Protein AF-A0A7Y0SEB4-F1 (afdb_monomer_lite)

Sequence (90 aa):
GNRFATWGYDAQGMAVLSEHAGGAEKTQVSYNADGSVSVTNALGHVQRYTYSRHNGMLKPDVVEGAPCTGFVGGKEPYVYDSKGLVSSIT

Secondary structure (DSSP, 8-state):
----EEEEE-TTS-EEEEEEGGGTT-EEEEE-TTS-EEEE-TT--EEEEEEEEETTEEEEEEEEES-BTTB-SEEEEEEE-TTS-EEEE-

pLDDT: mean 94.86, std 4.08, range [78.75, 98.56]

Radius of gyration: 15.41 Å; chains: 1; bounding box: 36×26×41 Å

Foldseek 3Di:
DDDAWDWDADPVRHTAWIAGPPRHFIWGWDQDPQRKIWIATSVRWIKIFDWDDQQNDIDTQKIATDDDVPRNHGIWGFDADNNRHTPDID

Structure (mmCIF, N/CA/C/O backbone):
data_AF-A0A7Y0SEB4-F1
#
_entry.id   AF-A0A7Y0SEB4-F1
#
loop_
_atom_site.group_PDB
_atom_site.id
_atom_site.type_symbol
_atom_site.label_atom_id
_atom_site.label_alt_id
_atom_site.label_comp_id
_atom_site.label_asym_id
_atom_site.label_entity_id
_atom_site.label_seq_id
_atom_site.pdbx_PDB_ins_code
_atom_site.Cartn_x
_atom_site.Cartn_y
_atom_site.Cartn_z
_atom_site.occupancy
_atom_site.B_iso_or_equiv
_atom_site.auth_seq_id
_atom_site.auth_comp_id
_atom_site.auth_asym_id
_atom_site.auth_atom_id
_atom_site.pdbx_PDB_model_num
ATOM 1 N N . GLY A 1 1 ? -14.307 -8.429 28.374 1.00 83.06 1 GLY A N 1
ATOM 2 C CA . GLY A 1 1 ? -12.982 -7.905 27.990 1.00 83.06 1 GLY A CA 1
ATOM 3 C C . GLY A 1 1 ? -13.164 -6.601 27.245 1.00 83.06 1 GLY A C 1
ATOM 4 O O . GLY A 1 1 ? -14.195 -6.443 26.603 1.00 83.06 1 GLY A O 1
ATOM 5 N N . ASN A 1 2 ? -12.207 -5.679 27.345 1.00 87.75 2 ASN A N 1
ATOM 6 C CA . ASN A 1 2 ? -12.224 -4.433 26.573 1.00 87.75 2 ASN A CA 1
ATOM 7 C C . ASN A 1 2 ? -11.596 -4.684 25.198 1.00 87.75 2 ASN A C 1
ATOM 9 O O . ASN A 1 2 ? -10.565 -5.351 25.113 1.00 87.75 2 ASN A O 1
ATOM 13 N N . ARG A 1 3 ? -12.217 -4.178 24.125 1.00 92.62 3 ARG A N 1
ATOM 14 C CA . ARG A 1 3 ? -11.648 -4.279 22.774 1.00 92.62 3 ARG A CA 1
ATOM 15 C C . ARG A 1 3 ? -10.321 -3.519 22.738 1.00 92.62 3 ARG A C 1
ATOM 17 O O . ARG A 1 3 ? -10.297 -2.341 23.074 1.00 92.62 3 ARG A O 1
ATOM 24 N N . PHE A 1 4 ? -9.248 -4.196 22.334 1.00 93.12 4 PHE A N 1
ATOM 25 C CA . PHE A 1 4 ? -7.920 -3.589 22.212 1.00 93.12 4 PHE A CA 1
ATOM 26 C C . PHE A 1 4 ? -7.737 -2.903 20.851 1.00 93.12 4 PHE A C 1
ATOM 28 O O . PHE A 1 4 ? -7.388 -1.728 20.802 1.00 93.12 4 PHE A O 1
ATOM 35 N N . ALA A 1 5 ? -8.061 -3.611 19.765 1.00 97.06 5 ALA A N 1
ATOM 36 C CA . ALA A 1 5 ? -7.920 -3.128 18.395 1.00 97.06 5 ALA A CA 1
ATOM 37 C C . ALA A 1 5 ? -9.186 -3.385 17.564 1.00 97.06 5 ALA A C 1
ATOM 39 O O . ALA A 1 5 ? -9.960 -4.308 17.843 1.00 97.06 5 ALA A O 1
ATOM 40 N N . THR A 1 6 ? -9.377 -2.565 16.537 1.00 97.31 6 THR A N 1
ATOM 41 C CA . THR A 1 6 ? -10.406 -2.693 15.506 1.00 97.31 6 THR A CA 1
ATOM 42 C C . THR A 1 6 ? -9.715 -2.910 14.166 1.00 97.31 6 THR A C 1
ATOM 44 O O . THR A 1 6 ? -8.787 -2.183 13.818 1.00 97.31 6 THR A O 1
ATOM 47 N N . TRP A 1 7 ? -10.191 -3.897 13.411 1.00 97.88 7 TRP A N 1
ATOM 48 C CA . TRP A 1 7 ? -9.711 -4.201 12.067 1.00 97.88 7 TRP A CA 1
ATOM 49 C C . TRP A 1 7 ? -10.881 -4.116 11.095 1.00 97.88 7 TRP A C 1
ATOM 51 O O . TRP A 1 7 ? -11.986 -4.553 11.422 1.00 97.88 7 TRP A O 1
ATOM 61 N N . GLY A 1 8 ? -10.641 -3.544 9.922 1.00 98.25 8 GLY A N 1
ATOM 62 C CA . GLY A 1 8 ? -11.620 -3.465 8.842 1.00 98.25 8 GLY A CA 1
ATOM 63 C C . GLY A 1 8 ? -11.101 -4.161 7.597 1.00 98.25 8 GLY A C 1
ATOM 64 O O . GLY A 1 8 ? -9.905 -4.107 7.306 1.00 98.25 8 GLY A O 1
ATOM 65 N N . TYR A 1 9 ? -12.016 -4.785 6.864 1.00 98.38 9 TYR A N 1
ATOM 66 C CA . TYR A 1 9 ? -11.740 -5.489 5.618 1.00 98.38 9 TYR A CA 1
ATOM 67 C C . TYR A 1 9 ? -12.720 -5.029 4.538 1.00 98.38 9 TYR A C 1
ATOM 69 O O . TYR A 1 9 ? -13.846 -4.639 4.857 1.00 98.38 9 TYR A O 1
ATOM 77 N N . ASP A 1 10 ? -12.296 -5.058 3.279 1.00 97.44 10 ASP A N 1
ATOM 78 C CA . ASP A 1 10 ? -13.188 -4.840 2.141 1.00 97.44 10 ASP A CA 1
ATOM 79 C C . ASP A 1 10 ? -14.025 -6.091 1.807 1.00 97.44 10 ASP A C 1
ATOM 81 O O . ASP A 1 10 ? -13.957 -7.125 2.476 1.00 97.44 10 ASP A O 1
ATOM 85 N N . ALA A 1 11 ? -14.838 -5.999 0.751 1.00 97.44 11 ALA A N 1
ATOM 86 C CA . ALA A 1 11 ? -15.709 -7.087 0.306 1.00 97.44 11 ALA A CA 1
ATOM 87 C C . ALA A 1 11 ? -14.942 -8.310 -0.233 1.00 97.44 11 ALA A C 1
ATOM 89 O O . ALA A 1 11 ? -15.514 -9.395 -0.337 1.00 97.44 11 ALA A O 1
ATOM 90 N N . GLN A 1 12 ? -13.666 -8.144 -0.580 1.00 96.69 12 GLN A N 1
ATOM 91 C CA . GLN A 1 12 ? -12.771 -9.208 -1.027 1.00 96.69 12 GLN A CA 1
ATOM 92 C C . GLN A 1 12 ? -12.005 -9.837 0.149 1.00 96.69 12 GLN A C 1
ATOM 94 O O . GLN A 1 12 ? -11.273 -10.808 -0.046 1.00 96.69 12 GLN A O 1
ATOM 99 N N . GLY A 1 13 ? -12.187 -9.318 1.367 1.00 97.44 13 GLY A N 1
ATOM 100 C CA . GLY A 1 13 ? -11.498 -9.774 2.568 1.00 97.44 13 GLY A CA 1
ATOM 101 C C . GLY A 1 13 ? -10.082 -9.215 2.715 1.00 97.44 13 GLY A C 1
ATOM 102 O O . GLY A 1 13 ? -9.312 -9.735 3.521 1.00 97.44 13 GLY A O 1
ATOM 103 N N . MET A 1 14 ? -9.714 -8.174 1.963 1.00 97.25 14 MET A N 1
ATOM 104 C CA . MET A 1 14 ? -8.424 -7.499 2.112 1.00 97.25 14 MET A CA 1
ATOM 105 C C . MET A 1 14 ? -8.497 -6.473 3.244 1.00 97.25 14 MET A C 1
ATOM 107 O O . MET A 1 14 ? -9.514 -5.808 3.425 1.00 97.25 14 MET A O 1
ATOM 111 N N . ALA A 1 15 ? -7.431 -6.352 4.036 1.00 97.81 15 ALA A N 1
ATOM 112 C CA . ALA A 1 15 ? -7.399 -5.434 5.172 1.00 97.81 15 ALA A CA 1
ATOM 113 C C . ALA A 1 15 ? -7.350 -3.973 4.700 1.00 97.81 15 ALA A C 1
ATOM 115 O O . ALA A 1 15 ? -6.479 -3.599 3.921 1.00 97.81 15 ALA A O 1
ATOM 116 N N . VAL A 1 16 ? -8.250 -3.138 5.219 1.00 98.56 16 VAL A N 1
ATOM 117 C CA . VAL A 1 16 ? -8.358 -1.708 4.870 1.00 98.56 16 VAL A CA 1
ATOM 118 C C . VAL A 1 16 ? -8.247 -0.775 6.073 1.00 98.56 16 VAL A C 1
ATOM 120 O O . VAL A 1 16 ? -8.091 0.431 5.894 1.00 98.56 16 VAL A O 1
ATOM 123 N N . LEU A 1 17 ? -8.316 -1.305 7.298 1.00 98.38 17 LEU A N 1
ATOM 124 C CA . LEU A 1 17 ? -8.228 -0.522 8.529 1.00 98.38 17 LEU A CA 1
ATOM 125 C C . LEU A 1 17 ? -7.565 -1.322 9.652 1.00 98.38 17 LEU A C 1
ATOM 127 O O . LEU A 1 17 ? -7.897 -2.487 9.871 1.00 98.38 17 LEU A O 1
ATOM 131 N N . SER A 1 18 ? -6.708 -0.648 10.413 1.00 98.06 18 SER A N 1
ATOM 132 C CA . SER A 1 18 ? -6.259 -1.056 11.743 1.00 98.06 18 SER A CA 1
ATOM 133 C C . SER A 1 18 ? -6.247 0.160 12.656 1.00 98.06 18 SER A C 1
ATOM 135 O O . SER A 1 18 ? -5.766 1.212 12.242 1.00 98.06 18 SER A O 1
ATOM 137 N N . GLU A 1 19 ? -6.786 0.047 13.865 1.00 98.25 19 GLU A N 1
ATOM 138 C CA . GLU A 1 19 ? -6.709 1.102 14.878 1.00 98.25 19 GLU A CA 1
ATOM 139 C C . GLU A 1 19 ? -6.882 0.546 16.295 1.00 98.25 19 GLU A C 1
ATOM 141 O O . GLU A 1 19 ? -7.596 -0.433 16.522 1.00 98.25 19 GLU A O 1
ATOM 146 N N . HIS A 1 20 ? -6.280 1.219 17.270 1.00 97.44 20 HIS A N 1
ATOM 147 C CA . HIS A 1 20 ? -6.588 1.056 18.687 1.00 97.44 20 HIS A CA 1
ATOM 148 C C . HIS A 1 20 ? -7.747 1.981 19.103 1.00 97.44 20 HIS A C 1
ATOM 150 O O . HIS 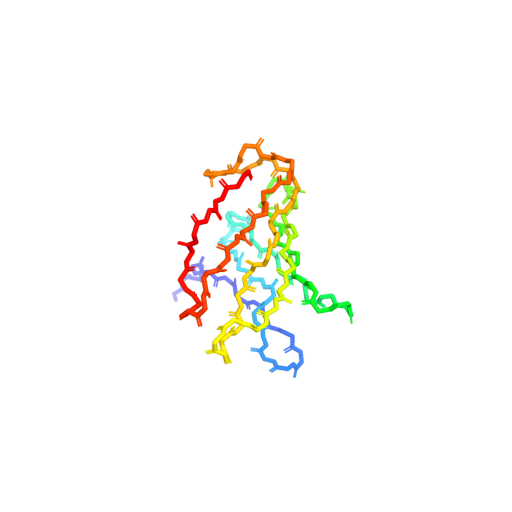A 1 20 ? -8.392 2.643 18.282 1.00 97.44 20 HIS A O 1
ATOM 156 N N . ALA A 1 21 ? -8.054 2.019 20.402 1.00 95.88 21 ALA A N 1
ATOM 157 C CA . ALA A 1 21 ? -9.113 2.866 20.942 1.00 95.88 21 ALA A CA 1
ATOM 158 C C . ALA A 1 21 ? -8.942 4.344 20.529 1.00 95.88 21 ALA A C 1
ATOM 160 O O . ALA A 1 21 ? -7.854 4.909 20.619 1.00 95.88 21 ALA A O 1
ATOM 161 N N . GLY A 1 22 ? -10.034 4.971 20.078 1.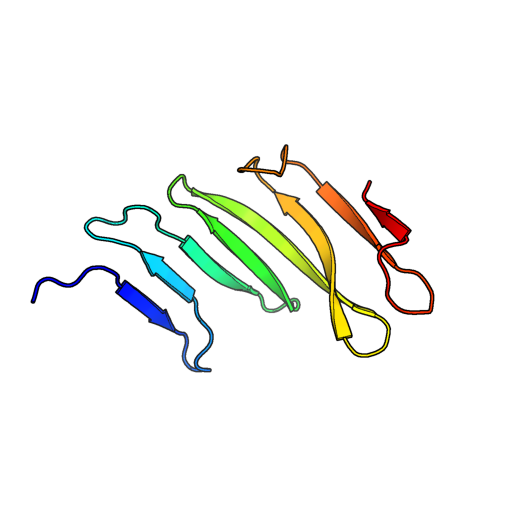00 92.25 22 GLY A N 1
ATOM 162 C CA . GLY A 1 22 ? -10.049 6.390 19.703 1.00 92.25 22 GLY A CA 1
ATOM 163 C C . GLY A 1 22 ? -9.267 6.743 18.431 1.00 92.25 22 GLY A C 1
ATOM 164 O O . GLY A 1 22 ? -8.975 7.917 18.231 1.00 92.25 22 GLY A O 1
ATOM 165 N N . GLY A 1 23 ? -8.918 5.765 17.584 1.00 94.44 23 GLY A N 1
ATOM 166 C CA . GLY A 1 23 ? -8.140 6.003 16.362 1.00 94.44 23 GLY A CA 1
ATOM 167 C C . GLY A 1 23 ? -6.628 6.083 16.595 1.00 94.44 23 GLY A C 1
ATOM 168 O O . GLY A 1 23 ? -5.885 6.509 15.710 1.00 94.44 23 GLY A O 1
ATOM 169 N N . ALA A 1 24 ? -6.150 5.680 17.776 1.00 95.88 24 ALA A N 1
ATOM 170 C CA . ALA A 1 24 ? -4.721 5.571 18.034 1.00 95.88 24 ALA A CA 1
ATOM 171 C C . ALA A 1 24 ? -4.076 4.568 17.062 1.00 95.88 24 ALA A C 1
ATOM 173 O O . ALA A 1 24 ? -4.617 3.489 16.819 1.00 95.88 24 ALA A O 1
ATOM 174 N N . GLU A 1 25 ? -2.933 4.953 16.489 1.00 95.19 25 GLU A N 1
ATOM 175 C CA . GLU A 1 25 ? -2.195 4.168 15.484 1.00 95.19 25 GLU A CA 1
ATOM 176 C C . GLU A 1 25 ? -3.029 3.781 14.249 1.00 95.19 25 GLU A C 1
ATOM 178 O O . GLU A 1 25 ? -2.726 2.808 13.556 1.00 95.19 25 GLU A O 1
ATOM 183 N N . LYS A 1 26 ? -4.073 4.565 13.945 1.00 97.31 26 LYS A N 1
ATOM 184 C CA . LYS A 1 26 ? -4.931 4.325 12.790 1.00 97.31 26 LYS A CA 1
ATOM 185 C C . LYS A 1 26 ? -4.116 4.230 11.502 1.00 97.31 26 LYS A C 1
ATOM 187 O O . LYS A 1 26 ? -3.378 5.144 11.147 1.00 97.31 26 LYS A O 1
ATOM 192 N N . THR A 1 27 ? -4.315 3.143 10.775 1.00 97.38 27 THR A N 1
ATOM 193 C CA . THR A 1 27 ? -3.764 2.919 9.442 1.00 97.38 27 THR A CA 1
ATOM 194 C C . THR A 1 27 ? -4.900 2.539 8.512 1.00 97.38 27 THR A C 1
ATOM 196 O O . THR A 1 27 ? -5.696 1.659 8.835 1.00 97.38 27 THR A O 1
ATOM 199 N N . GLN A 1 28 ? -4.986 3.209 7.367 1.00 98.38 28 GLN A N 1
ATOM 200 C CA . GLN A 1 28 ? -5.954 2.909 6.317 1.00 98.38 28 GLN A CA 1
ATOM 201 C C . GLN A 1 28 ? -5.228 2.493 5.047 1.00 98.38 28 GLN A C 1
ATOM 203 O O . GLN A 1 28 ? -4.212 3.091 4.699 1.00 98.38 28 GLN A O 1
ATOM 208 N N . VAL A 1 29 ? -5.762 1.490 4.359 1.00 98.44 29 VAL A N 1
ATOM 209 C CA . VAL A 1 29 ? -5.205 0.976 3.105 1.00 98.44 29 VAL A CA 1
ATOM 210 C C . VAL A 1 29 ? -6.258 1.105 2.014 1.00 98.44 29 VAL A C 1
ATOM 212 O O . VAL A 1 29 ? -7.383 0.637 2.177 1.00 98.44 29 VAL A O 1
ATOM 215 N N . SER A 1 30 ? -5.880 1.725 0.900 1.00 98.25 30 SER A N 1
ATOM 216 C CA . SER A 1 30 ? -6.701 1.835 -0.303 1.00 98.25 30 SER A CA 1
ATOM 217 C C . SER A 1 30 ? -6.051 1.054 -1.436 1.00 98.25 30 SER A C 1
ATOM 219 O O . SER A 1 30 ? -4.928 1.357 -1.839 1.00 98.25 30 SER A O 1
ATOM 221 N N . TYR A 1 31 ? -6.772 0.072 -1.969 1.00 97.31 31 TYR A N 1
ATOM 222 C CA . TYR A 1 31 ? -6.390 -0.671 -3.167 1.00 97.31 31 TYR A CA 1
ATOM 223 C C . TYR A 1 31 ? -6.961 0.049 -4.394 1.00 97.31 31 TYR A C 1
ATOM 225 O O . TYR A 1 31 ? -8.176 0.080 -4.594 1.00 97.31 31 TYR A O 1
ATOM 233 N N . ASN A 1 32 ? -6.101 0.691 -5.182 1.00 97.38 32 ASN A N 1
ATOM 234 C CA . ASN A 1 32 ? -6.516 1.569 -6.273 1.00 97.38 32 ASN A CA 1
ATOM 235 C C . ASN A 1 32 ? -6.790 0.777 -7.563 1.00 97.38 32 ASN A C 1
ATOM 237 O O . ASN A 1 32 ? -6.234 -0.296 -7.795 1.00 97.38 32 ASN A O 1
ATOM 241 N N . ALA A 1 33 ? -7.617 1.341 -8.448 1.00 95.75 33 ALA A N 1
ATOM 242 C CA . ALA A 1 33 ? -7.987 0.702 -9.716 1.00 95.75 33 ALA A CA 1
ATOM 243 C C . ALA A 1 33 ? -6.806 0.515 -10.691 1.00 95.75 33 ALA A C 1
ATOM 245 O O . ALA A 1 33 ? -6.861 -0.354 -11.556 1.00 95.75 33 ALA A O 1
ATOM 246 N N . ASP A 1 34 ? -5.738 1.308 -10.548 1.00 95.06 34 ASP A N 1
ATOM 247 C CA . ASP A 1 34 ? -4.496 1.185 -11.325 1.00 95.06 34 ASP A CA 1
ATOM 248 C C . ASP A 1 34 ? -3.556 0.085 -10.793 1.00 95.06 34 ASP A C 1
ATOM 250 O O . ASP A 1 34 ? -2.459 -0.098 -11.317 1.00 95.06 34 ASP A O 1
ATOM 254 N N . GLY A 1 35 ? -3.966 -0.642 -9.747 1.00 94.81 35 GLY A N 1
ATOM 255 C CA . GLY A 1 35 ? -3.167 -1.674 -9.091 1.00 94.81 35 GLY A CA 1
ATOM 256 C C . GLY A 1 35 ? -2.163 -1.141 -8.065 1.00 94.81 35 GLY A C 1
ATOM 257 O O . GLY A 1 35 ? -1.460 -1.938 -7.443 1.00 94.81 35 GLY A O 1
ATOM 258 N N . SER A 1 36 ? -2.086 0.177 -7.856 1.00 97.44 36 SER A N 1
ATOM 259 C CA . SER A 1 36 ? -1.300 0.752 -6.763 1.00 97.44 36 SER A CA 1
ATOM 260 C C . SER A 1 36 ? -2.020 0.621 -5.418 1.00 97.44 36 SER A C 1
ATOM 262 O O . SER A 1 36 ? -3.240 0.462 -5.352 1.00 97.44 36 SER A O 1
ATOM 264 N N . VAL A 1 37 ? -1.266 0.712 -4.326 1.00 97.94 37 VAL A N 1
ATOM 265 C CA . VAL A 1 37 ? -1.804 0.690 -2.960 1.00 97.94 37 VAL A CA 1
ATOM 266 C C . VAL A 1 37 ? -1.416 1.975 -2.250 1.00 97.94 37 VAL A C 1
ATOM 268 O O . VAL A 1 37 ? -0.247 2.346 -2.250 1.00 97.94 37 VAL A O 1
ATOM 271 N N . SER A 1 38 ? -2.379 2.645 -1.627 1.00 97.44 38 SER A N 1
ATOM 272 C CA . SER A 1 38 ? -2.133 3.827 -0.799 1.00 97.44 38 SER A CA 1
ATOM 273 C C . SER A 1 38 ? -2.313 3.482 0.674 1.00 97.44 38 SER A C 1
ATOM 275 O O . SER A 1 38 ? -3.342 2.933 1.055 1.00 97.44 38 SER A O 1
ATOM 277 N N . VAL A 1 39 ? -1.335 3.827 1.507 1.00 96.81 39 VAL A N 1
ATOM 278 C CA . VAL A 1 39 ? -1.370 3.654 2.960 1.00 96.81 39 VAL A CA 1
ATOM 279 C C . VAL A 1 39 ? -1.409 5.026 3.615 1.00 96.81 39 VAL A C 1
ATOM 281 O O . VAL A 1 39 ? -0.509 5.839 3.408 1.00 96.81 39 VAL A O 1
ATOM 284 N N . THR A 1 40 ? -2.442 5.271 4.412 1.00 96.50 40 THR A N 1
ATOM 285 C CA . TH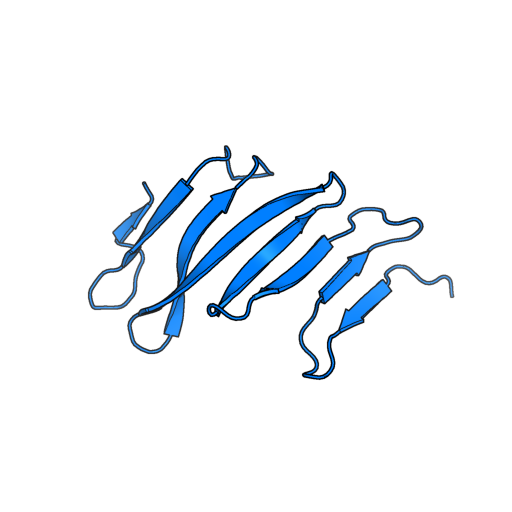R A 1 40 ? -2.640 6.522 5.147 1.00 96.50 40 THR A CA 1
ATOM 286 C C . THR A 1 40 ? -2.465 6.270 6.635 1.00 96.50 40 THR A C 1
ATOM 288 O O . THR A 1 40 ? -3.193 5.462 7.215 1.00 96.50 40 THR A O 1
ATOM 291 N N . ASN A 1 41 ? -1.519 6.967 7.261 1.00 94.62 41 ASN A N 1
ATOM 292 C CA . ASN A 1 41 ? -1.277 6.850 8.698 1.00 94.62 41 ASN A CA 1
ATOM 293 C C . ASN A 1 41 ? -2.232 7.734 9.527 1.00 94.62 41 ASN A C 1
ATOM 295 O O . ASN A 1 41 ? -3.030 8.507 8.992 1.00 94.62 41 ASN A O 1
ATOM 299 N N . ALA A 1 42 ? -2.112 7.656 10.853 1.00 94.56 42 ALA A N 1
ATOM 300 C CA . ALA A 1 42 ? -2.971 8.383 11.789 1.00 94.56 42 ALA A CA 1
ATOM 301 C C . ALA A 1 42 ? -2.839 9.915 11.689 1.00 94.56 42 ALA A C 1
ATOM 303 O O . ALA A 1 42 ? -3.746 10.634 12.098 1.00 94.56 42 ALA A O 1
ATOM 304 N N . LEU A 1 43 ? -1.728 10.410 11.132 1.00 93.06 43 LEU A N 1
ATOM 305 C CA . LEU A 1 43 ? -1.470 11.834 10.895 1.00 93.06 43 LEU A CA 1
ATOM 306 C C . LEU A 1 43 ? -2.011 12.314 9.538 1.00 93.06 43 LEU A C 1
ATOM 308 O O . LEU A 1 43 ? -1.876 13.487 9.203 1.00 93.06 43 LEU A O 1
ATOM 312 N N . GLY A 1 44 ? -2.608 11.423 8.742 1.00 93.56 44 GLY A N 1
ATOM 313 C CA . GLY A 1 44 ? -3.112 11.731 7.405 1.00 93.56 44 GLY A CA 1
ATOM 314 C C . GLY A 1 44 ? -2.037 11.751 6.316 1.00 93.56 44 GLY A C 1
ATOM 315 O O . GLY A 1 44 ? -2.337 12.107 5.179 1.00 93.56 44 GLY A O 1
ATOM 316 N N . HIS A 1 45 ? -0.796 11.362 6.624 1.00 94.50 45 HIS A N 1
ATOM 317 C CA . HIS A 1 45 ? 0.245 11.214 5.609 1.00 94.50 45 HIS A CA 1
ATOM 318 C C . HIS A 1 45 ? -0.024 9.970 4.771 1.00 94.50 45 HIS A C 1
ATOM 320 O O . HIS A 1 45 ? -0.324 8.905 5.314 1.00 94.50 45 HIS A O 1
ATOM 326 N N . VAL A 1 46 ? 0.125 10.117 3.456 1.00 96.12 46 VAL A N 1
ATOM 327 C CA . VAL A 1 46 ? -0.147 9.063 2.480 1.00 96.12 46 VAL A CA 1
ATOM 328 C C . VAL A 1 46 ? 1.154 8.615 1.827 1.00 96.12 46 VAL A C 1
ATOM 330 O O . VAL A 1 46 ? 1.929 9.449 1.354 1.00 96.12 46 VAL A O 1
ATOM 333 N N . GLN A 1 47 ? 1.353 7.302 1.765 1.00 96.31 47 GLN A N 1
ATOM 334 C CA . GLN A 1 47 ? 2.374 6.649 0.950 1.00 96.31 47 GLN A CA 1
ATOM 335 C C . GLN A 1 47 ? 1.700 5.788 -0.111 1.00 96.31 47 GLN A C 1
ATOM 337 O O . GLN A 1 47 ? 0.831 4.980 0.209 1.00 96.31 47 GLN A O 1
ATOM 342 N N . ARG A 1 48 ? 2.106 5.940 -1.367 1.00 97.19 48 ARG A N 1
ATOM 343 C CA . ARG A 1 48 ? 1.619 5.173 -2.506 1.00 97.19 48 ARG A CA 1
ATOM 344 C C . ARG A 1 48 ? 2.692 4.202 -2.980 1.00 97.19 48 ARG A C 1
ATOM 346 O O . ARG A 1 48 ? 3.839 4.585 -3.182 1.00 97.19 48 ARG A O 1
ATOM 353 N N . TYR A 1 49 ? 2.286 2.961 -3.195 1.00 96.69 49 TYR A N 1
ATOM 354 C CA . TYR A 1 49 ? 3.115 1.852 -3.642 1.00 96.69 49 TYR A CA 1
ATOM 355 C C . TYR A 1 49 ? 2.625 1.401 -5.014 1.00 96.69 49 TYR A C 1
ATOM 357 O O . TYR A 1 49 ? 1.455 1.052 -5.174 1.00 96.69 49 TYR A O 1
ATOM 365 N N . THR A 1 50 ? 3.507 1.393 -6.005 1.00 97.94 50 THR A N 1
ATOM 366 C CA . THR A 1 50 ? 3.238 0.763 -7.310 1.00 97.94 50 THR A CA 1
ATOM 367 C C . THR A 1 50 ? 3.937 -0.581 -7.367 1.00 97.94 50 THR A C 1
ATOM 369 O O . THR A 1 50 ? 5.013 -0.719 -6.792 1.00 97.94 50 THR A O 1
ATOM 372 N N . TYR A 1 51 ? 3.337 -1.571 -8.027 1.00 96.50 51 TYR A N 1
ATOM 373 C CA . TYR A 1 51 ? 3.839 -2.941 -8.017 1.00 96.50 51 TYR A CA 1
ATOM 374 C C . TYR A 1 51 ? 3.961 -3.523 -9.420 1.00 96.50 51 TYR A C 1
ATOM 376 O O . TYR A 1 51 ? 3.066 -3.350 -10.245 1.00 96.50 51 TYR A O 1
ATOM 384 N N . SER A 1 52 ? 5.001 -4.330 -9.618 1.00 95.88 52 SER A N 1
ATOM 385 C CA . SER A 1 52 ? 5.148 -5.217 -10.774 1.00 95.88 52 SER A CA 1
ATOM 386 C C . SER A 1 52 ? 5.622 -6.600 -10.340 1.00 95.88 52 SER A C 1
ATOM 388 O O . SER A 1 52 ? 6.010 -6.830 -9.191 1.00 95.88 52 SER A O 1
ATOM 390 N N . ARG A 1 53 ? 5.560 -7.570 -11.258 1.00 96.00 53 ARG A N 1
ATOM 391 C CA . ARG A 1 53 ? 6.083 -8.916 -11.005 1.00 96.00 53 ARG A CA 1
ATOM 392 C C . AR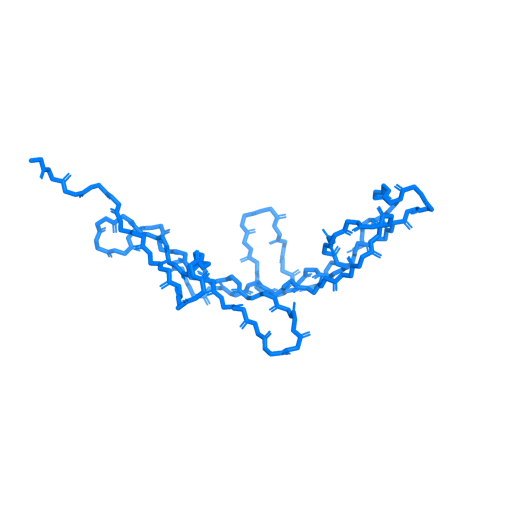G A 1 53 ? 7.563 -8.995 -11.356 1.0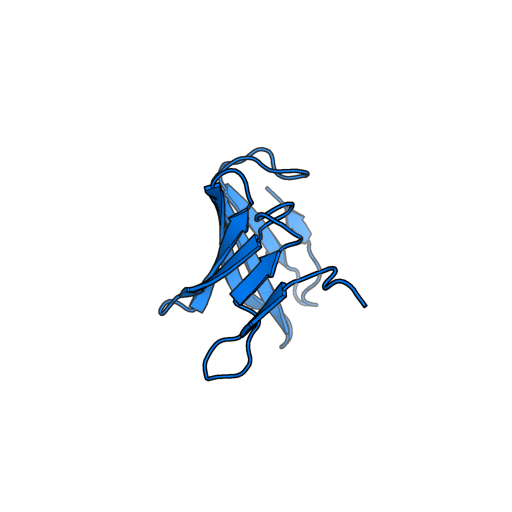0 96.00 53 ARG A C 1
ATOM 394 O O . ARG A 1 53 ? 7.925 -8.853 -12.517 1.00 96.00 53 ARG A O 1
ATOM 401 N N . HIS A 1 54 ? 8.379 -9.361 -10.373 1.00 96.62 54 HIS A N 1
ATOM 402 C CA . HIS A 1 54 ? 9.800 -9.666 -10.536 1.00 96.62 54 HIS A CA 1
ATOM 403 C C . HIS A 1 54 ? 10.052 -11.110 -10.128 1.00 96.62 54 HIS A C 1
ATOM 405 O O . HIS A 1 54 ? 9.782 -11.496 -8.989 1.00 96.62 54 HIS A O 1
ATOM 411 N N . ASN A 1 55 ? 10.533 -11.921 -11.075 1.00 95.31 55 ASN A N 1
ATOM 412 C CA . ASN A 1 55 ? 10.708 -13.366 -10.904 1.00 95.31 55 ASN A CA 1
ATOM 413 C C . ASN A 1 55 ? 9.429 -14.062 -10.372 1.00 95.31 55 ASN A C 1
ATOM 415 O O . ASN A 1 55 ? 9.445 -14.801 -9.391 1.00 95.31 55 ASN A O 1
ATOM 419 N N . GLY A 1 56 ? 8.278 -13.736 -10.976 1.00 95.06 56 GLY A N 1
ATOM 420 C CA . GLY A 1 56 ? 6.963 -14.293 -10.629 1.00 95.06 56 GLY A CA 1
ATOM 421 C C . GLY A 1 56 ? 6.291 -13.696 -9.384 1.00 95.06 56 GLY A C 1
ATOM 422 O O . GLY A 1 56 ? 5.077 -13.850 -9.226 1.00 95.06 56 GLY A O 1
ATOM 423 N N . MET A 1 57 ? 7.021 -12.961 -8.544 1.00 94.88 57 MET A N 1
ATOM 424 C CA . MET A 1 57 ? 6.510 -12.387 -7.296 1.00 94.88 57 MET A CA 1
ATOM 425 C C . MET A 1 57 ? 6.149 -10.910 -7.459 1.00 94.88 57 MET A C 1
ATOM 427 O O . MET A 1 57 ? 6.902 -10.158 -8.069 1.00 94.88 57 MET A O 1
ATOM 431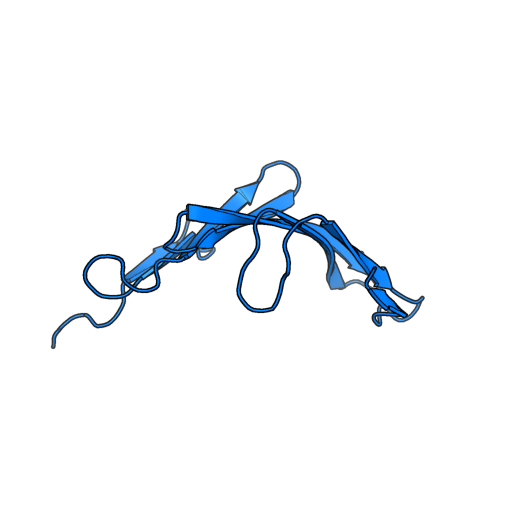 N N . LEU A 1 58 ? 5.009 -10.490 -6.907 1.00 94.44 58 LEU A N 1
ATOM 432 C CA . LEU A 1 58 ? 4.611 -9.082 -6.876 1.00 94.44 58 LEU A CA 1
ATOM 433 C C . LEU A 1 58 ? 5.516 -8.318 -5.896 1.00 94.44 58 LEU A C 1
ATOM 435 O O . LEU A 1 58 ? 5.637 -8.725 -4.740 1.00 94.44 58 LEU A O 1
ATOM 439 N N . LYS A 1 59 ? 6.162 -7.244 -6.353 1.00 96.06 59 LYS A N 1
ATOM 440 C CA . LYS A 1 59 ? 7.070 -6.410 -5.551 1.00 96.06 59 LYS A CA 1
ATOM 441 C C . LYS A 1 59 ? 6.854 -4.926 -5.848 1.00 96.06 59 LYS A C 1
ATOM 443 O O . LYS A 1 59 ? 6.394 -4.617 -6.947 1.00 96.06 59 LYS A O 1
ATOM 448 N N . PRO A 1 60 ? 7.126 -4.028 -4.886 1.00 95.75 60 PRO A N 1
ATOM 449 C CA . PRO A 1 60 ? 6.973 -2.600 -5.113 1.00 95.75 60 PRO A CA 1
ATOM 450 C C . PRO A 1 60 ? 8.065 -2.081 -6.058 1.00 95.75 60 PRO A C 1
ATOM 452 O O . PRO A 1 60 ? 9.239 -2.281 -5.791 1.00 95.75 60 PRO A O 1
ATOM 455 N N . ASP A 1 61 ? 7.693 -1.387 -7.128 1.00 96.62 61 ASP A N 1
ATOM 456 C CA . ASP A 1 61 ? 8.643 -0.709 -8.024 1.00 96.62 61 ASP A CA 1
ATOM 457 C C . ASP A 1 61 ? 8.940 0.714 -7.566 1.00 96.62 61 ASP A C 1
ATOM 459 O O . ASP A 1 61 ? 10.025 1.236 -7.796 1.00 96.62 61 ASP A O 1
ATOM 463 N N . VAL A 1 62 ? 7.959 1.371 -6.950 1.00 96.88 62 VAL A N 1
ATOM 464 C CA . VAL A 1 62 ? 8.084 2.745 -6.466 1.00 96.88 62 VAL A CA 1
ATOM 465 C C . VAL A 1 62 ? 7.280 2.893 -5.193 1.00 96.88 62 VAL A C 1
ATOM 467 O O . VAL A 1 62 ? 6.105 2.510 -5.158 1.00 96.88 62 VAL A O 1
ATOM 470 N N . VAL A 1 63 ? 7.902 3.517 -4.198 1.00 95.50 63 VAL A N 1
ATOM 471 C CA . VAL A 1 63 ? 7.232 4.090 -3.033 1.00 95.50 63 VAL A CA 1
ATOM 472 C C . VAL A 1 63 ? 7.306 5.605 -3.151 1.00 95.50 63 VAL A C 1
ATOM 474 O O . VAL A 1 63 ? 8.377 6.163 -3.363 1.00 95.50 63 VAL A O 1
ATOM 477 N N . GLU A 1 64 ? 6.175 6.291 -3.054 1.00 96.50 64 GLU A N 1
ATOM 478 C CA . GLU A 1 64 ? 6.143 7.752 -3.102 1.00 96.50 64 GLU A CA 1
ATOM 479 C C . GLU A 1 64 ? 5.151 8.341 -2.106 1.00 96.50 64 GLU A C 1
ATOM 481 O O . GLU A 1 64 ? 4.181 7.691 -1.726 1.00 96.50 64 GLU A O 1
ATOM 486 N N . GLY A 1 65 ? 5.365 9.584 -1.684 1.00 95.75 65 GLY A N 1
ATOM 487 C CA . GLY A 1 65 ? 4.416 10.306 -0.844 1.00 95.75 65 GLY A CA 1
ATOM 488 C C . GLY A 1 65 ? 5.059 11.097 0.283 1.00 95.75 65 GLY A C 1
ATOM 489 O O . GLY A 1 65 ? 6.196 11.560 0.185 1.00 95.75 65 GLY A O 1
ATOM 490 N N . ALA A 1 66 ? 4.287 11.295 1.346 1.00 93.50 66 ALA A N 1
ATOM 491 C CA . ALA A 1 66 ? 4.698 12.095 2.489 1.00 93.50 66 ALA A CA 1
ATOM 492 C C . ALA A 1 66 ? 5.727 11.357 3.370 1.00 93.50 66 ALA A C 1
ATOM 494 O O . ALA A 1 66 ? 5.719 10.123 3.413 1.00 93.50 66 ALA A O 1
ATOM 495 N N . PRO A 1 67 ? 6.579 12.094 4.109 1.00 90.06 67 PRO A N 1
ATOM 496 C CA . PRO A 1 67 ? 7.522 11.493 5.040 1.00 90.06 67 PRO A CA 1
ATOM 497 C C . PRO A 1 67 ? 6.811 10.663 6.111 1.00 90.06 67 PRO A C 1
ATOM 499 O O . PRO A 1 67 ? 5.779 11.065 6.666 1.00 90.06 67 PRO A O 1
ATOM 502 N N . CYS A 1 68 ? 7.398 9.524 6.448 1.00 82.75 68 CYS A N 1
ATOM 503 C CA . CYS A 1 68 ? 6.989 8.697 7.572 1.00 82.75 68 CYS A CA 1
ATOM 504 C C . CYS A 1 68 ? 8.217 8.012 8.191 1.00 82.75 68 CYS A C 1
ATOM 506 O O . CYS A 1 68 ? 9.358 8.238 7.788 1.00 82.75 68 CYS A O 1
ATOM 508 N N . THR A 1 69 ? 8.008 7.183 9.208 1.00 80.12 69 THR A N 1
ATOM 509 C CA . THR A 1 69 ? 9.107 6.452 9.841 1.00 80.12 69 THR A CA 1
ATOM 510 C C . THR A 1 69 ? 9.823 5.559 8.823 1.00 80.12 69 THR A C 1
ATOM 512 O O . THR A 1 69 ? 9.241 4.608 8.314 1.00 80.12 69 THR A O 1
ATOM 515 N N . GLY A 1 70 ? 11.096 5.856 8.548 1.00 78.75 70 GLY A N 1
ATOM 516 C CA . GLY A 1 70 ? 11.921 5.105 7.594 1.00 78.75 70 GLY A CA 1
ATOM 517 C C . GLY A 1 70 ? 11.793 5.540 6.130 1.00 78.75 70 GLY A C 1
ATOM 518 O O . GLY A 1 70 ? 12.437 4.930 5.287 1.00 78.75 70 GLY A O 1
ATOM 519 N N . PHE A 1 71 ? 11.019 6.589 5.832 1.00 83.00 71 PHE A N 1
ATOM 520 C CA . PHE A 1 71 ? 10.869 7.163 4.493 1.00 83.00 71 PHE A CA 1
ATOM 521 C C . PHE A 1 71 ? 10.887 8.688 4.586 1.00 83.00 71 PHE A C 1
ATOM 523 O O . PHE A 1 71 ? 10.018 9.295 5.215 1.00 83.00 71 PHE A O 1
ATOM 530 N N . VAL A 1 72 ? 11.867 9.334 3.955 1.00 88.62 72 VAL A N 1
ATOM 531 C CA . VAL A 1 72 ? 12.039 10.797 4.048 1.00 88.62 72 VAL A CA 1
ATOM 532 C C . VAL A 1 72 ? 10.980 11.584 3.273 1.00 88.62 72 VAL A C 1
ATOM 534 O O . VAL A 1 72 ? 10.931 12.807 3.381 1.00 88.62 72 VAL A O 1
ATOM 537 N N . GLY A 1 73 ? 10.105 10.894 2.539 1.00 91.38 73 GLY A N 1
ATOM 538 C CA . GLY A 1 73 ? 9.153 11.501 1.621 1.00 91.38 73 GLY A CA 1
ATOM 539 C C . GLY A 1 73 ? 9.745 11.667 0.223 1.00 91.38 73 GLY A C 1
ATOM 540 O O . GLY A 1 73 ? 10.950 11.563 0.014 1.00 91.38 73 GLY A O 1
ATOM 541 N N . GLY A 1 74 ? 8.888 11.952 -0.753 1.00 95.00 74 GLY A N 1
ATOM 542 C CA . GLY A 1 74 ? 9.289 12.067 -2.153 1.00 95.00 74 GLY A CA 1
ATOM 543 C C . GLY A 1 74 ? 8.993 10.787 -2.918 1.00 95.00 74 GLY A C 1
ATOM 544 O O . GLY A 1 74 ? 7.869 10.299 -2.849 1.00 95.00 74 GLY A O 1
ATOM 545 N N . LYS A 1 75 ? 9.961 10.282 -3.685 1.00 95.56 75 LYS A N 1
ATOM 546 C CA . LYS A 1 75 ? 9.799 9.123 -4.568 1.00 95.56 75 LYS A CA 1
ATOM 547 C C . LYS A 1 75 ? 11.063 8.272 -4.539 1.00 95.56 75 LYS A C 1
ATOM 549 O O . LYS A 1 75 ? 12.110 8.755 -4.948 1.00 95.56 75 LYS A O 1
ATOM 554 N N . GLU A 1 76 ? 10.920 7.020 -4.127 1.00 95.06 76 GLU A N 1
ATOM 555 C CA . GLU A 1 76 ? 11.987 6.024 -4.032 1.00 95.06 76 GLU A CA 1
ATOM 556 C C . GLU A 1 76 ? 11.680 4.840 -4.965 1.00 95.06 76 GLU A C 1
ATOM 558 O O . GLU A 1 76 ? 10.801 4.018 -4.664 1.00 95.06 76 GLU A O 1
ATOM 563 N N . PRO A 1 77 ? 12.326 4.749 -6.141 1.00 95.88 77 PRO A N 1
ATOM 564 C CA . PRO A 1 77 ? 12.230 3.579 -7.001 1.00 95.88 77 PRO A CA 1
ATOM 565 C C . PRO A 1 77 ? 13.095 2.412 -6.499 1.00 95.88 77 PRO A C 1
ATOM 567 O O . PRO A 1 77 ? 14.226 2.585 -6.046 1.00 95.88 77 PRO A O 1
ATOM 570 N N . TYR A 1 78 ? 12.571 1.203 -6.674 1.00 96.06 78 TYR A N 1
ATOM 571 C CA . TYR A 1 78 ? 13.232 -0.069 -6.416 1.00 96.06 78 TYR A CA 1
ATOM 572 C C . TYR A 1 78 ? 13.598 -0.719 -7.746 1.00 96.06 78 TYR A C 1
ATOM 574 O O . TYR A 1 78 ? 12.757 -0.900 -8.627 1.00 96.06 78 TYR A O 1
ATOM 582 N N . VAL A 1 79 ? 14.863 -1.105 -7.884 1.00 96.31 79 VAL A N 1
ATOM 583 C CA . VAL A 1 79 ? 15.361 -1.830 -9.056 1.00 96.31 79 VAL A CA 1
ATOM 584 C C . VAL A 1 79 ? 15.688 -3.256 -8.645 1.00 96.31 79 VAL A C 1
ATOM 586 O O . VAL A 1 79 ? 16.259 -3.491 -7.578 1.00 96.31 79 VAL A O 1
ATOM 589 N N . TYR A 1 80 ? 15.330 -4.211 -9.501 1.00 96.69 80 TYR A N 1
ATOM 590 C CA . TYR A 1 80 ? 15.532 -5.635 -9.265 1.00 96.69 80 TYR A CA 1
ATOM 591 C C . TYR A 1 80 ? 16.465 -6.249 -10.309 1.00 96.69 80 TYR A C 1
ATOM 593 O O . TYR A 1 80 ? 16.492 -5.830 -11.467 1.00 96.69 80 TYR A O 1
ATOM 601 N N . ASP A 1 81 ? 17.244 -7.247 -9.899 1.00 95.69 81 ASP A N 1
ATOM 602 C CA . ASP A 1 81 ? 18.035 -8.075 -10.807 1.00 95.69 81 ASP A CA 1
ATOM 603 C C . ASP A 1 81 ? 17.184 -9.173 -11.481 1.00 95.69 81 ASP A C 1
ATOM 605 O O . ASP A 1 81 ? 15.992 -9.338 -11.211 1.00 95.69 81 ASP A O 1
ATOM 609 N N . SER A 1 82 ? 17.802 -9.975 -12.352 1.00 94.81 82 SER A N 1
ATOM 610 C CA . SER A 1 82 ? 17.120 -11.073 -13.056 1.00 94.81 82 SER A CA 1
ATOM 611 C C . SER A 1 82 ? 16.616 -12.195 -12.138 1.00 94.81 82 SER A C 1
ATOM 613 O O . SER A 1 82 ? 15.751 -12.971 -12.540 1.00 94.81 82 SER A O 1
ATOM 615 N N . LYS A 1 83 ? 17.124 -12.285 -10.903 1.00 94.94 83 LYS A N 1
ATOM 616 C CA . LYS A 1 83 ? 16.648 -13.217 -9.868 1.00 94.94 83 LYS A CA 1
ATOM 617 C C . LYS A 1 83 ? 15.514 -12.606 -9.037 1.00 94.94 83 LYS A C 1
ATOM 619 O O . LYS A 1 83 ? 14.944 -13.285 -8.180 1.00 94.94 83 LYS A O 1
ATOM 624 N N . GLY A 1 84 ? 15.163 -11.348 -9.299 1.00 94.19 84 GLY A N 1
ATOM 625 C CA . GLY A 1 84 ? 14.173 -10.575 -8.569 1.00 94.19 84 GLY A CA 1
ATOM 626 C C . GLY A 1 84 ? 14.684 -10.047 -7.230 1.00 94.19 84 GLY A C 1
ATOM 627 O O . GLY A 1 84 ? 13.868 -9.678 -6.392 1.00 94.19 84 GLY A O 1
ATOM 628 N N . LEU A 1 85 ? 15.989 -10.038 -6.960 1.00 95.50 85 LEU A N 1
ATOM 629 C CA . LEU A 1 85 ? 16.554 -9.438 -5.746 1.00 95.50 85 LEU A CA 1
ATOM 630 C C . LEU A 1 85 ? 16.739 -7.933 -5.948 1.00 95.50 85 LEU A C 1
ATOM 632 O O . LEU A 1 85 ? 16.962 -7.492 -7.070 1.00 95.50 85 LEU A O 1
ATOM 636 N N . VAL A 1 86 ? 16.623 -7.142 -4.877 1.00 96.06 86 VAL A N 1
ATOM 637 C CA . VAL A 1 86 ? 16.843 -5.688 -4.958 1.00 96.06 86 VAL A CA 1
ATOM 638 C C . VAL A 1 86 ? 18.298 -5.438 -5.348 1.00 96.06 86 VAL A C 1
ATOM 640 O O . VAL A 1 86 ? 19.208 -5.889 -4.655 1.00 96.06 86 VAL A O 1
ATOM 643 N N . SER A 1 87 ? 18.506 -4.725 -6.450 1.00 96.12 87 SER A N 1
ATOM 644 C CA . SER A 1 87 ? 19.822 -4.311 -6.935 1.00 96.12 87 SER A CA 1
ATOM 645 C C . SER A 1 87 ? 20.136 -2.858 -6.584 1.00 96.12 87 SER A C 1
ATOM 647 O O . SER A 1 87 ? 21.302 -2.518 -6.392 1.00 96.12 87 SER A O 1
ATOM 649 N N . SER A 1 88 ? 19.117 -2.002 -6.465 1.00 94.38 88 SER A N 1
ATOM 650 C CA . SER A 1 88 ? 19.272 -0.606 -6.054 1.00 94.38 88 SER A CA 1
ATOM 651 C C . SER A 1 88 ? 17.966 -0.028 -5.502 1.00 94.38 88 SER A C 1
ATOM 653 O O . SER A 1 88 ? 16.877 -0.462 -5.883 1.00 94.38 88 SER A O 1
ATOM 655 N N . ILE A 1 89 ? 18.107 0.959 -4.619 1.00 92.00 89 ILE A N 1
ATOM 656 C CA . ILE A 1 89 ? 17.054 1.860 -4.144 1.00 92.00 89 ILE A CA 1
ATOM 657 C C . ILE A 1 89 ? 17.615 3.268 -4.355 1.00 92.00 89 ILE A C 1
ATOM 659 O O . ILE A 1 89 ? 18.761 3.516 -3.967 1.00 92.00 89 ILE A O 1
ATOM 663 N N . THR A 1 90 ? 16.872 4.138 -5.038 1.00 82.50 90 THR A N 1
ATOM 664 C CA . THR A 1 90 ? 17.296 5.523 -5.335 1.00 82.50 90 THR A CA 1
ATOM 665 C C . THR A 1 90 ? 16.427 6.527 -4.605 1.00 82.50 90 THR A C 1
ATOM 667 O O . THR A 1 90 ? 15.240 6.205 -4.406 1.00 82.50 90 THR A O 1
#

Organism: Vibrio parahaemolyticus (NCBI:txid670)